Protein AF-A0A438KBF2-F1 (afdb_monomer_lite)

InterPro domains:
  IPR005162 Retrotransposon-derived protein PEG10, N-terminal capsid-like domain [PF03732] (19-75)

Sequence (78 aa):
MHYRQLMTLDIGNDALLCKVFPASLQGQALSWFHRLPPNSIDNFRDLSEAFVGQYLCSARHKQNISTLQNIKMKTTNP

pLDDT: mean 75.37, std 13.98, range [46.38, 89.94]

Organism: Vitis vinifera (NCBI:txid29760)

Secondary structure (DSSP, 8-state):
--HHHHHHHHHHHHHHHHHHHHHH--THHHHHHTTSPTTS-SSHHHHHHHHHHHHHHHHHHHHHHHHHTT--------

Structure (mmCIF, N/CA/C/O backbone):
data_AF-A0A438KBF2-F1
#
_entry.id   AF-A0A438KBF2-F1
#
loop_
_atom_site.group_PDB
_atom_site.id
_atom_site.type_symbol
_atom_site.label_atom_id
_atom_site.label_alt_id
_atom_site.label_comp_id
_atom_site.label_asym_id
_atom_site.label_entity_id
_atom_site.label_seq_id
_atom_site.pdbx_PDB_ins_code
_atom_site.Cartn_x
_atom_site.Cartn_y
_atom_site.Cartn_z
_atom_site.occupancy
_atom_site.B_iso_or_equiv
_atom_site.auth_seq_id
_atom_site.auth_comp_id
_atom_site.auth_asym_id
_atom_site.auth_atom_id
_atom_site.pdbx_PDB_model_num
ATOM 1 N N . MET A 1 1 ? 24.700 11.560 -19.147 1.00 56.09 1 MET A N 1
ATOM 2 C CA . MET A 1 1 ? 23.993 10.266 -18.975 1.00 56.09 1 MET A CA 1
ATOM 3 C C . MET A 1 1 ? 23.743 9.928 -17.491 1.00 56.09 1 MET A C 1
ATOM 5 O O . MET A 1 1 ? 23.832 8.770 -17.116 1.00 56.09 1 MET A O 1
ATOM 9 N N . HIS A 1 2 ? 23.380 10.899 -16.637 1.00 71.19 2 HIS A N 1
ATOM 10 C CA . HIS A 1 2 ? 23.129 10.648 -15.199 1.00 71.19 2 HIS A CA 1
ATOM 11 C C . HIS A 1 2 ? 21.651 10.421 -14.855 1.00 71.19 2 HIS A C 1
ATOM 13 O O . HIS A 1 2 ? 21.334 9.848 -13.820 1.00 71.19 2 HIS A O 1
ATOM 19 N N . TYR A 1 3 ? 20.742 10.792 -15.758 1.00 73.94 3 TYR A N 1
ATOM 20 C CA . TYR A 1 3 ? 19.300 10.651 -15.559 1.00 73.94 3 TYR A CA 1
ATOM 21 C C . TYR A 1 3 ? 18.851 9.197 -15.342 1.00 73.94 3 TYR A C 1
ATOM 23 O O . TYR A 1 3 ? 18.081 8.919 -14.432 1.00 73.94 3 TYR A O 1
ATOM 31 N N . ARG A 1 4 ? 19.395 8.244 -16.114 1.00 75.38 4 ARG A N 1
ATOM 32 C CA . ARG A 1 4 ? 19.045 6.819 -15.969 1.00 75.38 4 ARG A CA 1
ATOM 33 C C . ARG A 1 4 ? 19.473 6.245 -14.618 1.00 75.38 4 ARG A C 1
ATOM 35 O O . ARG A 1 4 ? 18.753 5.433 -14.068 1.00 75.38 4 ARG A O 1
ATOM 42 N N . GLN A 1 5 ? 20.618 6.669 -14.082 1.00 76.81 5 GLN A N 1
ATOM 43 C CA . GLN A 1 5 ? 21.097 6.207 -12.774 1.00 76.81 5 GLN A CA 1
ATOM 44 C C . GLN A 1 5 ? 20.215 6.739 -11.642 1.00 76.81 5 GLN A C 1
ATOM 46 O O . GLN A 1 5 ? 19.879 5.986 -10.734 1.00 76.81 5 GLN A O 1
ATOM 51 N N . LEU A 1 6 ? 19.804 8.010 -11.737 1.00 76.75 6 LEU A N 1
ATOM 52 C CA . LEU A 1 6 ? 18.859 8.620 -10.804 1.00 76.75 6 LEU A CA 1
ATOM 53 C C . LEU A 1 6 ? 17.495 7.919 -10.844 1.00 76.75 6 LEU A C 1
ATOM 55 O O . LEU A 1 6 ? 16.995 7.543 -9.793 1.00 76.75 6 LEU A O 1
ATOM 59 N N . MET A 1 7 ? 16.945 7.656 -12.035 1.00 77.25 7 MET A N 1
ATOM 60 C CA . MET A 1 7 ? 15.697 6.893 -12.178 1.00 77.25 7 MET A CA 1
ATOM 61 C C . MET A 1 7 ? 15.802 5.479 -11.603 1.00 77.25 7 MET A C 1
ATOM 63 O O . MET A 1 7 ? 14.891 5.033 -10.921 1.00 77.25 7 MET A O 1
ATOM 67 N N . THR A 1 8 ? 16.906 4.767 -11.847 1.00 74.25 8 THR A N 1
ATOM 68 C CA . THR A 1 8 ? 17.096 3.420 -11.290 1.00 74.25 8 THR A CA 1
ATOM 69 C C . THR A 1 8 ? 17.187 3.439 -9.764 1.00 74.25 8 THR A C 1
ATOM 71 O O . THR A 1 8 ? 16.686 2.520 -9.121 1.00 74.25 8 THR A O 1
ATOM 74 N N . LEU A 1 9 ? 17.814 4.464 -9.177 1.00 78.56 9 LEU A N 1
ATOM 75 C CA . LEU A 1 9 ? 17.894 4.620 -7.725 1.00 78.56 9 LEU 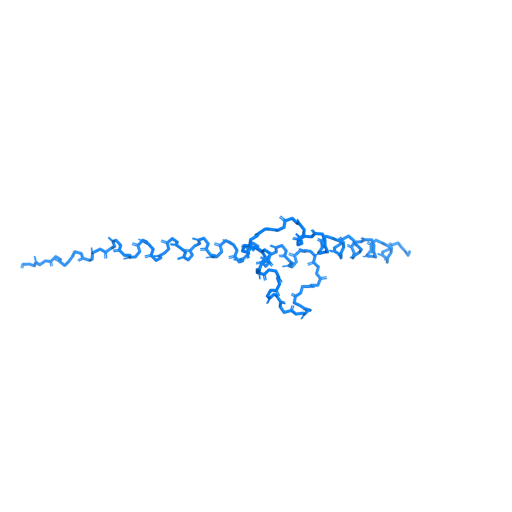A CA 1
ATOM 76 C C . LEU A 1 9 ? 16.517 4.925 -7.118 1.00 78.56 9 LEU A C 1
ATOM 78 O O . LEU A 1 9 ? 16.162 4.338 -6.102 1.00 78.56 9 LEU A O 1
ATOM 82 N N . ASP A 1 10 ? 15.741 5.790 -7.767 1.00 77.81 10 ASP A N 1
ATOM 83 C CA . ASP A 1 10 ? 14.389 6.174 -7.349 1.00 77.81 10 ASP A CA 1
ATOM 84 C C . ASP A 1 10 ? 13.408 4.992 -7.430 1.00 77.81 10 ASP A C 1
ATOM 86 O O . ASP A 1 10 ? 12.805 4.614 -6.429 1.00 77.81 10 ASP A O 1
ATOM 90 N N . ILE A 1 11 ? 13.381 4.288 -8.569 1.00 79.94 11 ILE A N 1
ATOM 91 C CA . ILE A 1 11 ? 12.612 3.044 -8.753 1.00 79.94 11 ILE A CA 1
A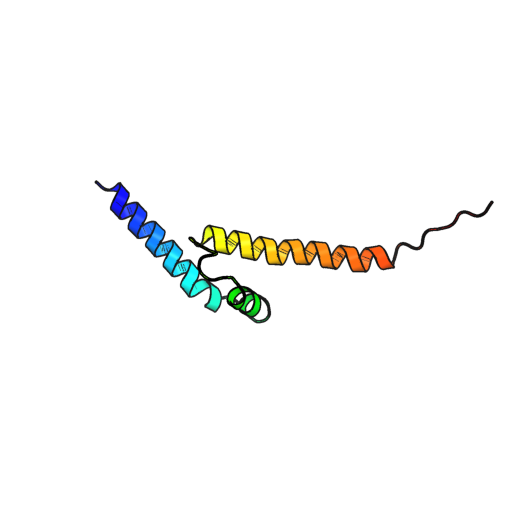TOM 92 C C . ILE A 1 11 ? 13.058 1.974 -7.747 1.00 79.94 11 ILE A C 1
ATOM 94 O O . ILE A 1 11 ? 12.240 1.224 -7.214 1.00 79.94 11 ILE A O 1
ATOM 98 N N . GLY A 1 12 ? 14.364 1.890 -7.479 1.00 82.56 12 GLY A N 1
ATOM 99 C CA . GLY A 1 12 ? 14.916 0.992 -6.470 1.00 82.56 12 GLY A CA 1
ATOM 100 C C . GLY A 1 12 ? 14.385 1.301 -5.071 1.00 82.56 12 GLY A C 1
ATOM 101 O O . GLY A 1 12 ? 14.001 0.381 -4.349 1.00 82.56 12 GLY A O 1
ATOM 102 N N . ASN A 1 13 ? 14.306 2.582 -4.711 1.00 87.06 13 ASN A N 1
ATOM 103 C CA . ASN A 1 13 ? 13.760 3.031 -3.435 1.00 87.06 13 ASN A CA 1
ATOM 104 C C . ASN A 1 13 ? 12.258 2.759 -3.336 1.00 87.06 13 ASN A C 1
ATOM 106 O O . ASN A 1 13 ? 11.825 2.188 -2.338 1.00 87.06 13 ASN A O 1
ATOM 110 N N . ASP A 1 14 ? 11.476 3.071 -4.369 1.00 87.94 14 ASP A N 1
ATOM 111 C CA . ASP A 1 14 ? 10.036 2.796 -4.391 1.00 87.94 14 ASP A CA 1
ATOM 112 C C . ASP A 1 14 ? 9.738 1.301 -4.260 1.00 87.94 14 ASP A C 1
ATOM 114 O O . ASP A 1 14 ? 8.914 0.889 -3.442 1.00 87.94 14 ASP A O 1
ATOM 118 N N . ALA A 1 15 ? 10.460 0.459 -5.005 1.00 85.50 15 ALA A N 1
ATOM 119 C CA . ALA A 1 15 ? 10.308 -0.988 -4.923 1.00 85.50 15 ALA A CA 1
ATOM 120 C C . ALA A 1 15 ? 10.685 -1.533 -3.536 1.00 85.50 15 ALA A C 1
ATOM 122 O O . ALA A 1 15 ? 10.047 -2.468 -3.043 1.00 85.50 15 ALA A O 1
ATOM 123 N N . LEU A 1 16 ? 11.715 -0.971 -2.895 1.00 88.50 16 LEU A N 1
ATOM 124 C CA . LEU A 1 16 ? 12.085 -1.319 -1.523 1.00 88.50 16 LEU A CA 1
ATOM 125 C C . LEU A 1 16 ? 10.999 -0.891 -0.536 1.00 88.50 16 LEU A C 1
ATOM 127 O O . LEU A 1 16 ? 10.571 -1.716 0.271 1.00 88.50 16 LEU A O 1
ATOM 131 N N . LEU A 1 17 ? 10.512 0.347 -0.633 1.00 87.62 17 LEU A N 1
ATOM 132 C CA . LEU A 1 17 ? 9.452 0.883 0.217 1.00 87.62 17 LEU A CA 1
ATOM 133 C C . LEU A 1 17 ? 8.171 0.047 0.107 1.00 87.62 17 LEU A C 1
ATOM 135 O O . LEU A 1 17 ? 7.637 -0.373 1.130 1.00 87.62 17 LEU A O 1
ATOM 139 N N . CYS A 1 18 ? 7.736 -0.308 -1.106 1.00 86.44 18 CYS A N 1
ATOM 140 C CA . CYS A 1 18 ? 6.588 -1.194 -1.326 1.00 86.44 18 CYS A CA 1
ATOM 141 C C . CYS A 1 18 ? 6.767 -2.589 -0.705 1.00 86.44 18 CYS A C 1
ATOM 143 O O . CYS A 1 18 ? 5.792 -3.182 -0.249 1.00 86.44 18 CYS A O 1
ATOM 145 N N . LYS A 1 19 ? 7.995 -3.124 -0.661 1.00 85.12 19 LYS A N 1
ATOM 146 C CA . LYS A 1 19 ? 8.286 -4.436 -0.055 1.00 85.12 19 LYS A CA 1
ATOM 147 C C . LYS A 1 19 ? 8.333 -4.398 1.468 1.00 85.12 19 LYS A C 1
ATOM 149 O O . LYS A 1 19 ? 7.935 -5.372 2.101 1.00 85.12 19 LYS A O 1
ATOM 154 N N . VAL A 1 20 ? 8.830 -3.311 2.058 1.00 89.94 20 VAL A N 1
ATOM 155 C CA . VAL A 1 20 ? 8.901 -3.168 3.523 1.00 89.94 20 VAL A CA 1
ATOM 156 C C . VAL A 1 20 ? 7.593 -2.658 4.120 1.00 89.94 20 VAL A C 1
ATOM 158 O O . VAL A 1 20 ? 7.332 -2.900 5.294 1.00 89.94 20 VAL A O 1
ATOM 161 N N . PHE A 1 21 ? 6.747 -1.996 3.328 1.00 87.81 21 PHE A N 1
ATOM 162 C CA . PHE A 1 21 ? 5.488 -1.423 3.796 1.00 87.81 21 PHE A CA 1
ATOM 163 C C . PHE A 1 21 ? 4.564 -2.444 4.480 1.00 87.81 21 PHE A C 1
ATOM 165 O O . PHE A 1 21 ? 4.113 -2.159 5.584 1.00 87.81 21 PHE A O 1
ATOM 172 N N . PRO A 1 22 ? 4.335 -3.665 3.956 1.00 85.81 22 PRO A N 1
ATOM 173 C CA . PRO A 1 22 ? 3.510 -4.658 4.645 1.00 85.81 22 PRO A CA 1
ATOM 174 C C . PRO A 1 22 ? 4.032 -5.032 6.034 1.00 85.81 22 PRO A C 1
ATOM 176 O O . PRO A 1 22 ? 3.233 -5.349 6.907 1.00 85.81 22 PRO A O 1
ATOM 179 N N . ALA A 1 23 ? 5.348 -4.956 6.267 1.00 88.50 23 ALA A N 1
ATOM 180 C CA . ALA A 1 23 ? 5.940 -5.264 7.568 1.00 88.50 23 ALA A CA 1
ATOM 181 C C . ALA A 1 23 ? 5.605 -4.214 8.644 1.00 88.50 23 ALA A C 1
ATOM 183 O O . ALA A 1 23 ? 5.656 -4.529 9.832 1.00 88.50 23 ALA A O 1
ATOM 184 N N . SER A 1 24 ? 5.247 -2.984 8.255 1.00 87.19 24 SER A N 1
ATOM 185 C CA . SER A 1 24 ? 4.774 -1.952 9.188 1.00 87.19 24 SER A CA 1
ATOM 186 C C . SER A 1 24 ? 3.257 -1.993 9.411 1.00 87.19 24 SER A C 1
ATOM 188 O O . SER A 1 24 ? 2.758 -1.375 10.354 1.00 87.19 24 SER A O 1
ATOM 190 N N . LEU A 1 25 ? 2.512 -2.731 8.582 1.00 88.38 25 LEU A N 1
ATOM 191 C CA . LEU A 1 25 ? 1.065 -2.871 8.707 1.00 88.38 25 LEU A CA 1
ATOM 192 C C . LEU A 1 25 ? 0.690 -3.981 9.691 1.00 88.38 25 LEU A C 1
ATOM 194 O O . LEU A 1 25 ? 1.325 -5.028 9.766 1.00 88.38 25 LEU A O 1
ATOM 198 N N . GLN A 1 26 ? -0.419 -3.785 10.406 1.00 86.62 26 GLN A N 1
ATOM 199 C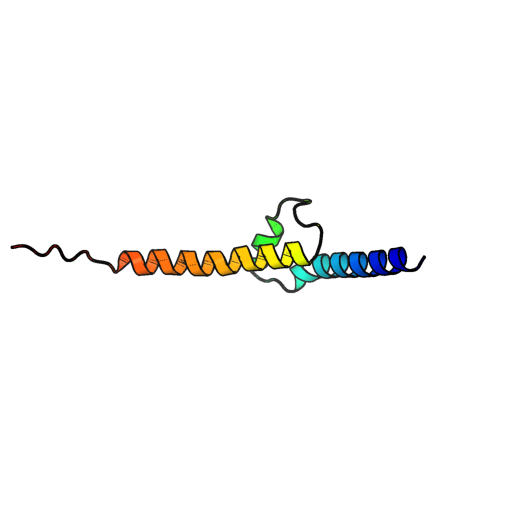 CA . GLN A 1 26 ? -0.969 -4.787 11.321 1.00 86.62 26 GLN A CA 1
ATOM 200 C C . GLN A 1 26 ? -2.486 -4.927 11.156 1.00 86.62 26 GLN A C 1
ATOM 202 O O . GLN A 1 26 ? -3.188 -4.001 10.735 1.00 86.62 26 GLN A O 1
ATOM 207 N N . GLY A 1 27 ? -3.003 -6.116 11.477 1.00 88.06 27 GLY A N 1
ATOM 208 C CA . GLY A 1 27 ? -4.436 -6.408 11.511 1.00 88.06 27 GLY A CA 1
ATOM 209 C C . GLY A 1 27 ? -5.159 -6.124 10.189 1.00 88.06 27 GLY A C 1
ATOM 210 O O . GLY A 1 27 ? -4.868 -6.725 9.149 1.00 88.06 27 GLY A O 1
ATOM 211 N N . GLN A 1 28 ? -6.135 -5.210 10.228 1.00 85.25 28 GLN A N 1
ATOM 212 C CA . GLN A 1 28 ? -6.971 -4.883 9.067 1.00 85.25 28 GLN A CA 1
ATOM 213 C C . GLN A 1 28 ? -6.193 -4.220 7.923 1.00 85.25 28 GLN A C 1
ATOM 215 O O . GLN A 1 28 ? -6.570 -4.414 6.767 1.00 85.25 28 GLN A O 1
ATOM 220 N N . ALA A 1 29 ? -5.106 -3.502 8.227 1.00 86.19 29 ALA A N 1
ATOM 221 C CA . ALA A 1 29 ? -4.292 -2.821 7.221 1.00 86.19 29 ALA A CA 1
ATOM 222 C C . ALA A 1 29 ? -3.530 -3.829 6.367 1.00 86.19 29 ALA A C 1
ATOM 224 O O . ALA A 1 29 ? -3.576 -3.778 5.140 1.00 86.19 29 ALA A O 1
ATOM 225 N N . LEU A 1 30 ? -2.907 -4.804 7.031 1.00 89.12 30 LEU A N 1
ATOM 226 C CA . LEU A 1 30 ? -2.207 -5.897 6.369 1.00 89.12 30 LEU A CA 1
ATOM 227 C C . LEU A 1 30 ? -3.180 -6.746 5.540 1.00 89.12 30 LEU A C 1
ATOM 229 O O . LEU A 1 30 ? -2.919 -7.062 4.383 1.00 89.12 30 LEU A O 1
ATOM 233 N N . SER A 1 31 ? -4.356 -7.041 6.101 1.00 89.38 31 SER A N 1
ATOM 234 C CA . SER A 1 31 ? -5.410 -7.772 5.387 1.00 89.38 31 SER A CA 1
ATOM 235 C C . SER A 1 31 ? -5.909 -7.024 4.147 1.00 89.38 31 SER A C 1
ATOM 237 O O . SER A 1 31 ? -6.259 -7.655 3.157 1.00 89.38 31 SER A O 1
ATOM 239 N N . TRP A 1 32 ? -5.984 -5.690 4.192 1.00 89.38 32 TRP A N 1
ATOM 240 C CA . TRP A 1 32 ? -6.312 -4.871 3.024 1.00 89.38 32 TRP A CA 1
ATOM 241 C C . TRP A 1 32 ? -5.212 -4.933 1.969 1.00 89.38 32 TRP A C 1
ATOM 243 O O . TRP A 1 32 ? -5.530 -5.168 0.807 1.00 89.38 32 TRP A O 1
ATOM 253 N N . PHE A 1 33 ? -3.947 -4.820 2.378 1.00 88.00 33 PHE A N 1
ATOM 254 C CA . PHE A 1 33 ? -2.814 -4.896 1.461 1.00 88.00 33 PHE A CA 1
ATOM 255 C C . PHE A 1 33 ? -2.806 -6.220 0.678 1.00 88.00 33 PHE A C 1
ATOM 257 O O . PHE A 1 33 ? -2.658 -6.219 -0.538 1.00 88.00 33 PHE A O 1
ATOM 264 N N . HIS A 1 34 ? -3.072 -7.351 1.341 1.00 86.94 34 HIS A N 1
ATOM 265 C CA . HIS A 1 34 ? -3.165 -8.661 0.678 1.00 86.94 34 HIS A CA 1
ATOM 266 C C . HIS A 1 34 ? -4.354 -8.820 -0.283 1.00 86.94 34 HIS A C 1
ATOM 268 O O . HIS A 1 34 ? -4.362 -9.754 -1.081 1.00 86.94 34 HIS A O 1
ATOM 274 N N . ARG A 1 35 ? -5.366 -7.947 -0.211 1.00 88.06 35 ARG A N 1
ATOM 275 C CA . ARG A 1 35 ? -6.516 -7.950 -1.130 1.00 88.06 35 ARG A CA 1
ATOM 276 C C . ARG A 1 35 ? -6.304 -7.070 -2.360 1.00 88.06 35 ARG A C 1
ATOM 278 O O . ARG A 1 35 ? -7.182 -7.039 -3.220 1.00 88.06 35 ARG A O 1
ATOM 285 N N . LEU A 1 36 ? -5.197 -6.333 -2.434 1.00 86.31 36 LEU A N 1
ATOM 286 C CA . LEU A 1 36 ? -4.908 -5.488 -3.584 1.00 86.31 36 LEU A CA 1
ATOM 287 C C . LEU A 1 36 ? -4.686 -6.355 -4.835 1.00 86.31 36 LEU A C 1
ATOM 289 O O . LEU A 1 36 ? -4.003 -7.380 -4.754 1.00 86.31 36 LEU A O 1
ATOM 293 N N . PRO A 1 37 ? -5.251 -5.969 -5.993 1.00 84.25 37 PRO A N 1
ATOM 294 C CA . PRO A 1 37 ? -5.013 -6.694 -7.226 1.00 84.25 37 PRO A CA 1
ATOM 295 C C . PRO A 1 37 ? -3.523 -6.648 -7.603 1.00 84.25 37 PRO A C 1
ATOM 297 O O . PRO A 1 37 ? -2.873 -5.612 -7.419 1.00 84.25 37 PRO A O 1
ATOM 300 N N . PRO A 1 38 ? -2.966 -7.734 -8.162 1.00 78.19 38 PRO A N 1
ATOM 301 C CA . PRO A 1 38 ? -1.609 -7.711 -8.695 1.00 78.19 38 PRO A CA 1
ATOM 302 C C . PRO A 1 38 ? -1.496 -6.646 -9.796 1.00 78.19 38 PRO A C 1
ATOM 304 O O . PRO A 1 38 ? -2.416 -6.486 -10.596 1.00 78.19 38 PRO A O 1
ATOM 307 N N . ASN A 1 39 ? -0.371 -5.927 -9.833 1.00 78.62 39 ASN A N 1
ATOM 308 C CA . ASN A 1 39 ? -0.101 -4.809 -10.755 1.00 78.62 39 ASN A CA 1
ATOM 309 C C . ASN A 1 39 ? -1.012 -3.576 -10.584 1.00 78.62 39 ASN A C 1
ATOM 311 O O . ASN A 1 39 ? -1.154 -2.790 -11.512 1.00 78.62 39 ASN A O 1
ATOM 315 N N . SER A 1 40 ? -1.657 -3.402 -9.425 1.00 78.75 40 SER A N 1
ATOM 316 C CA . SER A 1 40 ? -2.441 -2.186 -9.134 1.00 78.75 40 SER A CA 1
ATOM 317 C C . SER A 1 40 ? -1.614 -1.025 -8.575 1.00 78.75 40 SER A C 1
ATOM 319 O O . SER A 1 40 ? -2.142 0.071 -8.410 1.00 78.75 40 SER A O 1
ATOM 321 N N . ILE A 1 41 ? -0.346 -1.270 -8.245 1.00 82.69 41 ILE A N 1
ATOM 322 C CA . ILE A 1 41 ? 0.553 -0.316 -7.598 1.00 82.69 41 ILE A CA 1
ATOM 323 C C . ILE A 1 41 ? 1.894 -0.386 -8.312 1.00 82.69 41 ILE A C 1
ATOM 325 O O . ILE A 1 41 ? 2.564 -1.420 -8.251 1.00 82.69 41 ILE A O 1
ATOM 329 N N . ASP A 1 42 ? 2.283 0.722 -8.937 1.00 80.88 42 ASP A N 1
ATOM 330 C CA . ASP A 1 42 ? 3.527 0.819 -9.700 1.00 8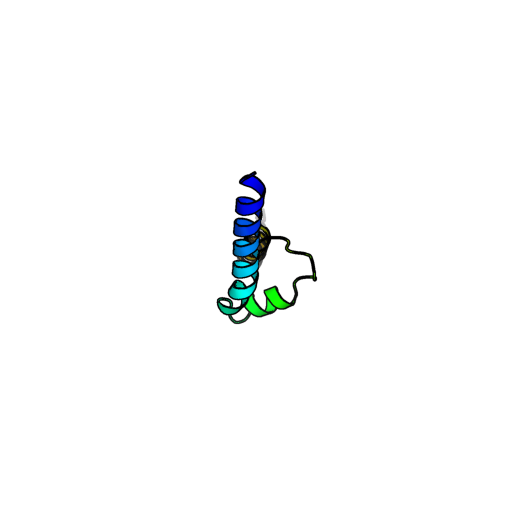0.88 42 ASP A CA 1
ATOM 331 C C . ASP A 1 42 ? 4.672 1.420 -8.872 1.00 80.88 42 ASP A C 1
ATOM 333 O O . ASP A 1 42 ? 5.843 1.126 -9.111 1.00 80.88 42 ASP A O 1
ATOM 337 N N . ASN A 1 43 ? 4.348 2.240 -7.870 1.00 86.31 43 ASN A N 1
ATOM 338 C CA . ASN A 1 43 ? 5.316 2.927 -7.015 1.00 86.31 43 ASN A CA 1
ATOM 339 C C . ASN A 1 43 ? 4.783 3.105 -5.579 1.00 86.31 43 ASN A C 1
ATOM 341 O O . ASN A 1 43 ? 3.612 2.851 -5.278 1.00 86.31 43 ASN A O 1
ATOM 345 N N . PHE A 1 44 ? 5.651 3.552 -4.667 1.00 86.12 44 PHE A N 1
ATOM 346 C CA . PHE A 1 44 ? 5.275 3.743 -3.264 1.00 86.12 44 PHE A CA 1
ATOM 347 C C . PHE A 1 44 ? 4.225 4.842 -3.076 1.00 86.12 44 PHE A C 1
ATOM 349 O O . PHE A 1 44 ? 3.403 4.775 -2.159 1.00 86.12 44 PHE A O 1
ATOM 356 N N . ARG A 1 45 ? 4.217 5.845 -3.955 1.00 86.44 45 ARG A N 1
ATOM 357 C CA . ARG A 1 45 ? 3.235 6.921 -3.902 1.00 86.44 45 ARG A CA 1
ATOM 358 C C . ARG A 1 45 ? 1.821 6.386 -4.140 1.00 86.44 45 ARG A C 1
ATOM 360 O O . ARG A 1 45 ? 0.956 6.663 -3.309 1.00 86.44 45 ARG A O 1
ATOM 367 N N . ASP A 1 46 ? 1.606 5.564 -5.163 1.00 88.62 46 ASP A N 1
ATOM 368 C CA . ASP A 1 46 ? 0.304 4.948 -5.458 1.00 88.62 46 ASP A CA 1
ATOM 369 C C . ASP A 1 46 ? -0.183 4.093 -4.280 1.00 88.62 46 ASP A C 1
ATOM 371 O O . ASP A 1 46 ? -1.346 4.161 -3.876 1.00 88.62 46 ASP A O 1
ATOM 375 N N . LEU A 1 47 ? 0.736 3.345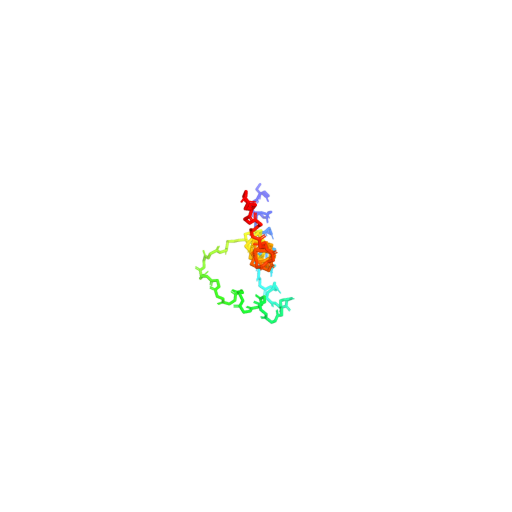 -3.657 1.00 88.31 47 LEU A N 1
ATOM 376 C CA . LEU A 1 47 ? 0.455 2.576 -2.445 1.00 88.31 47 LEU A CA 1
ATOM 377 C C . LEU A 1 47 ? 0.004 3.464 -1.285 1.00 88.31 47 LEU A C 1
ATOM 379 O O . LEU A 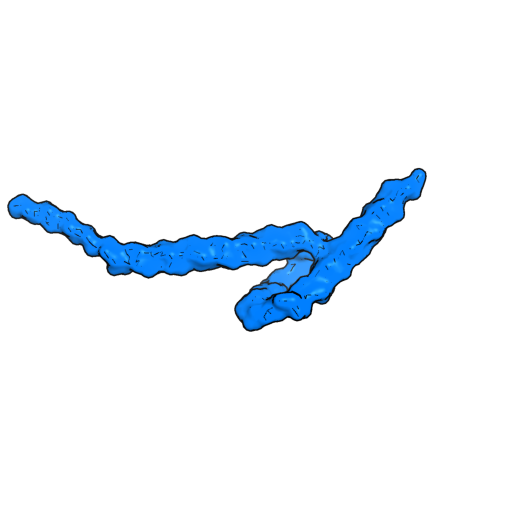1 47 ? -0.978 3.151 -0.606 1.00 88.31 47 LEU A O 1
ATOM 383 N N . SER A 1 48 ? 0.717 4.567 -1.053 1.00 86.94 48 SER A N 1
ATOM 384 C CA . SER A 1 48 ? 0.399 5.509 0.017 1.00 86.94 48 SER A CA 1
ATOM 385 C C . SER A 1 48 ? -0.958 6.182 -0.204 1.00 86.94 48 SER A C 1
ATOM 387 O O . SER A 1 48 ? -1.754 6.269 0.732 1.00 86.94 48 SER A O 1
ATOM 389 N N . GLU A 1 49 ? -1.272 6.578 -1.441 1.00 87.75 49 GLU A N 1
ATOM 390 C CA . GLU A 1 49 ? -2.544 7.206 -1.801 1.00 87.75 49 GLU A CA 1
ATOM 391 C C . GLU A 1 49 ? -3.708 6.216 -1.641 1.00 87.75 49 GLU A C 1
ATOM 393 O O . GLU A 1 49 ? -4.732 6.562 -1.047 1.00 87.75 49 GLU A O 1
ATOM 398 N N . ALA A 1 50 ? -3.535 4.958 -2.060 1.00 87.50 50 ALA A N 1
ATOM 399 C CA . ALA A 1 50 ? -4.528 3.902 -1.869 1.00 87.50 50 ALA A CA 1
ATOM 400 C C . ALA A 1 50 ? -4.772 3.592 -0.380 1.00 87.50 50 ALA A C 1
ATOM 402 O O . ALA A 1 50 ? -5.921 3.443 0.048 1.00 87.50 50 ALA A O 1
ATOM 403 N N . PHE A 1 51 ? -3.708 3.537 0.428 1.00 87.19 51 PHE A N 1
ATOM 404 C CA . PHE A 1 51 ? -3.804 3.307 1.870 1.00 87.19 51 PHE A CA 1
ATOM 405 C C . PHE A 1 51 ? -4.553 4.447 2.570 1.00 87.19 51 PHE A C 1
ATOM 407 O O . PHE A 1 51 ? -5.499 4.213 3.328 1.00 87.19 51 PHE A O 1
ATOM 414 N N . VAL A 1 52 ? -4.175 5.691 2.271 1.00 86.81 52 VAL A N 1
ATOM 415 C CA . VAL A 1 52 ? -4.831 6.892 2.796 1.00 86.81 52 VAL A CA 1
ATOM 416 C C . VAL A 1 52 ? -6.291 6.949 2.346 1.00 86.81 52 VAL A C 1
ATOM 418 O O . VAL A 1 52 ? -7.168 7.186 3.174 1.00 86.81 52 VAL A O 1
ATOM 421 N N . GLY A 1 53 ? -6.587 6.659 1.078 1.00 84.88 53 GLY A N 1
ATOM 422 C CA . GLY A 1 53 ? -7.951 6.592 0.555 1.00 84.88 53 GLY A CA 1
ATOM 423 C C . GLY A 1 53 ? -8.806 5.561 1.292 1.00 84.88 53 GLY A C 1
ATOM 424 O O . GLY A 1 53 ? -9.901 5.883 1.755 1.00 84.88 53 GLY A O 1
ATOM 425 N N . GLN A 1 54 ? -8.287 4.347 1.490 1.00 82.62 54 GLN A N 1
ATOM 426 C CA . GLN A 1 54 ? -8.980 3.290 2.224 1.00 82.62 54 GLN A CA 1
ATOM 427 C C . GLN A 1 54 ? -9.298 3.706 3.667 1.00 82.62 54 GLN A C 1
ATOM 429 O O . GLN A 1 54 ? -10.417 3.480 4.136 1.00 82.62 54 GLN A O 1
ATOM 434 N N . TYR A 1 55 ? -8.344 4.308 4.381 1.00 75.31 55 TYR A N 1
ATOM 435 C CA . TYR A 1 55 ? -8.483 4.633 5.805 1.00 75.31 55 TYR A CA 1
ATOM 436 C C . TYR A 1 55 ? -9.204 5.963 6.081 1.00 75.31 55 TYR A C 1
ATOM 438 O O . TYR A 1 55 ? -9.995 6.050 7.022 1.00 75.31 55 TYR A O 1
ATOM 446 N N . LEU A 1 56 ? -9.026 6.987 5.244 1.00 70.94 56 LEU A N 1
ATOM 447 C CA . LEU A 1 56 ? -9.740 8.261 5.385 1.00 70.94 56 LEU A CA 1
ATOM 448 C C . LEU A 1 56 ? -11.199 8.163 4.916 1.00 70.94 56 LEU A C 1
ATOM 450 O O . LEU A 1 56 ? -12.094 8.695 5.580 1.00 70.94 56 LEU A O 1
ATOM 454 N N . CYS A 1 57 ? -11.484 7.454 3.817 1.00 60.59 57 CYS A N 1
ATOM 455 C CA . CYS A 1 57 ? -12.871 7.251 3.381 1.00 60.59 57 CYS A CA 1
ATOM 456 C C . CYS A 1 57 ? -13.647 6.355 4.353 1.00 60.59 57 CYS A C 1
ATOM 458 O O . CYS A 1 57 ? -14.821 6.624 4.619 1.00 60.59 57 CYS A O 1
ATOM 460 N N . SER A 1 58 ? -13.006 5.340 4.944 1.00 55.94 58 SER A N 1
ATOM 461 C CA . SER A 1 58 ? -13.652 4.514 5.974 1.00 55.94 58 SER A CA 1
ATOM 462 C C . SER A 1 58 ? -13.937 5.289 7.268 1.00 55.94 58 SER A C 1
ATOM 464 O O . SER A 1 58 ? -14.967 5.037 7.901 1.00 55.94 58 SER A O 1
ATOM 466 N N . ALA A 1 59 ? -13.130 6.298 7.616 1.00 54.31 59 ALA A N 1
ATOM 467 C CA . ALA A 1 59 ? -13.440 7.219 8.712 1.00 54.31 59 ALA A CA 1
ATOM 468 C C . ALA A 1 59 ? -14.700 8.065 8.430 1.00 54.31 59 ALA A C 1
ATOM 470 O O . ALA A 1 59 ? -15.579 8.157 9.290 1.00 54.31 59 ALA A O 1
ATOM 471 N N . ARG A 1 60 ? -14.856 8.613 7.212 1.00 52.28 60 ARG A N 1
ATOM 472 C CA . ARG A 1 60 ? -16.067 9.373 6.821 1.00 52.28 60 ARG A CA 1
ATOM 473 C C . ARG A 1 60 ? -17.325 8.506 6.760 1.00 52.28 60 ARG A C 1
ATOM 475 O O . ARG A 1 60 ? -18.387 8.957 7.185 1.00 52.28 60 ARG A O 1
ATOM 482 N N . HIS A 1 61 ? -17.223 7.269 6.274 1.00 50.72 61 HIS A N 1
ATOM 483 C CA . HIS A 1 61 ? -18.378 6.370 6.178 1.00 50.72 61 HIS A CA 1
ATOM 484 C C . HIS A 1 61 ? -18.887 5.905 7.551 1.00 50.72 61 HIS A C 1
ATOM 486 O O . HIS A 1 61 ? -20.099 5.848 7.764 1.00 50.72 61 HIS A O 1
ATOM 492 N N . LYS A 1 62 ? -17.993 5.640 8.517 1.00 51.06 62 LYS A N 1
ATOM 493 C CA . LYS A 1 62 ? -18.408 5.282 9.885 1.00 51.06 62 LYS A CA 1
ATOM 494 C C . LYS A 1 62 ? -19.108 6.424 10.621 1.00 51.06 62 LYS A C 1
ATOM 496 O O . LYS A 1 62 ? -20.009 6.160 11.409 1.00 51.06 62 LYS A O 1
ATOM 501 N N . GLN A 1 63 ? -18.731 7.677 10.367 1.00 52.41 63 GLN A N 1
ATOM 502 C CA . GLN A 1 63 ? -19.390 8.812 11.017 1.00 52.41 63 GLN A CA 1
ATOM 503 C C . GLN A 1 63 ? -20.797 9.068 10.474 1.00 52.41 63 GLN A C 1
ATOM 505 O O . GLN A 1 63 ? -21.657 9.499 11.237 1.00 52.41 63 GLN A O 1
ATOM 510 N N . ASN A 1 64 ? -21.063 8.766 9.199 1.00 50.66 64 ASN A N 1
ATOM 511 C CA . ASN A 1 64 ? -22.359 9.042 8.578 1.00 50.66 64 ASN A CA 1
ATOM 512 C C . ASN A 1 64 ? -23.469 8.087 9.058 1.00 50.66 64 ASN A C 1
ATOM 514 O O . ASN A 1 64 ? -24.569 8.533 9.363 1.00 50.66 64 ASN A O 1
ATOM 518 N N . ILE A 1 65 ? -23.177 6.792 9.228 1.00 52.97 65 ILE A N 1
ATOM 519 C CA . ILE A 1 65 ? -24.189 5.818 9.681 1.00 52.97 65 ILE A CA 1
ATOM 520 C C . ILE A 1 65 ? -24.633 6.104 11.126 1.00 52.97 65 ILE A C 1
ATOM 522 O O . ILE A 1 65 ? -25.831 6.133 11.406 1.00 52.97 65 ILE A O 1
ATOM 526 N N . SER A 1 66 ? -23.692 6.387 12.032 1.00 53.06 66 SER A N 1
ATOM 527 C CA . SER A 1 66 ? -24.021 6.671 13.437 1.00 53.06 66 SER A CA 1
ATOM 528 C C . SER A 1 66 ? -24.692 8.036 13.638 1.00 53.06 66 SER A C 1
ATOM 530 O O . SER A 1 66 ? -25.475 8.196 14.571 1.00 53.06 66 SER A O 1
ATOM 532 N N . THR A 1 67 ? -24.417 9.029 12.781 1.00 53.19 67 THR A N 1
ATOM 533 C CA . THR A 1 67 ? -25.095 10.339 12.856 1.00 53.19 67 THR A CA 1
ATOM 534 C C . THR A 1 67 ? -26.494 10.305 12.253 1.00 53.19 67 THR A C 1
ATOM 536 O O . THR A 1 67 ? -27.394 10.922 12.818 1.00 53.19 67 THR A O 1
ATOM 539 N N . LEU A 1 68 ? -26.723 9.541 11.179 1.00 55.25 68 LEU A N 1
ATOM 540 C CA . LEU A 1 68 ? -28.052 9.409 10.572 1.00 55.25 68 LEU A CA 1
ATOM 541 C C . LEU A 1 68 ? -29.070 8.719 11.493 1.00 55.25 68 LEU A C 1
ATOM 543 O O . LEU A 1 68 ? -30.242 9.086 11.475 1.00 55.25 68 LEU A O 1
ATOM 547 N N . GLN A 1 69 ? -28.645 7.778 12.341 1.00 56.81 69 GLN A N 1
ATOM 548 C CA . GLN A 1 69 ? -29.549 7.090 13.277 1.00 56.81 69 GLN A CA 1
ATOM 549 C C . GLN A 1 69 ? -30.096 7.993 14.401 1.00 56.81 69 GLN A C 1
ATOM 551 O O . GLN A 1 69 ? -31.108 7.651 15.010 1.00 56.81 69 GLN A O 1
ATOM 556 N N . ASN A 1 70 ? -29.487 9.160 14.646 1.00 55.41 70 ASN A N 1
ATOM 557 C CA . ASN A 1 70 ? -29.921 10.099 15.687 1.00 55.41 70 ASN A CA 1
ATOM 558 C C . ASN A 1 70 ? -30.774 11.267 15.162 1.00 55.41 70 ASN A C 1
ATOM 560 O O . ASN A 1 70 ? -31.273 12.065 15.959 1.00 55.41 70 ASN A O 1
ATOM 564 N N . ILE A 1 71 ? -30.994 11.377 13.849 1.00 61.25 71 ILE A N 1
ATOM 565 C CA . ILE A 1 71 ? -31.867 12.410 13.279 1.00 61.25 71 ILE A CA 1
ATOM 566 C C . ILE A 1 71 ? -33.310 11.887 13.291 1.00 61.25 71 ILE A C 1
ATOM 568 O O . ILE A 1 71 ? -33.834 11.406 12.289 1.00 61.25 71 ILE A O 1
ATOM 572 N N . LYS A 1 72 ? -33.990 11.986 14.441 1.00 62.12 72 LYS A N 1
ATOM 573 C CA . LYS A 1 72 ? -35.460 11.933 14.461 1.00 62.12 72 LYS A CA 1
ATOM 574 C C . LYS A 1 72 ? -35.986 13.187 13.758 1.00 62.12 72 LYS A C 1
ATOM 576 O O . LYS A 1 72 ? -35.828 14.291 14.277 1.00 62.12 72 LYS A O 1
ATOM 581 N N . MET A 1 73 ? -36.623 13.027 12.596 1.00 59.66 73 MET A N 1
ATOM 582 C CA . MET A 1 73 ? -37.406 14.103 11.982 1.00 59.66 73 MET A CA 1
ATOM 583 C C . MET A 1 73 ? -38.509 14.520 12.958 1.00 59.66 73 MET A C 1
ATOM 585 O O . MET A 1 73 ? -39.388 13.728 13.296 1.00 59.66 73 MET A O 1
ATOM 589 N N . LYS A 1 74 ? -38.458 15.766 13.430 1.00 58.69 74 LYS A N 1
ATOM 590 C CA . LYS A 1 74 ? -39.552 16.369 14.186 1.00 58.69 74 LYS A CA 1
ATOM 591 C C . LYS A 1 74 ? -40.644 16.724 13.177 1.00 58.69 74 LYS A C 1
ATOM 593 O O . LYS A 1 74 ? -40.566 17.764 12.534 1.00 58.69 74 LYS A O 1
ATOM 598 N N . THR A 1 75 ? -41.634 15.850 13.001 1.00 55.03 75 THR A N 1
ATOM 599 C CA . THR A 1 75 ? -42.898 16.223 12.355 1.00 55.03 75 THR A CA 1
ATOM 600 C C . THR A 1 75 ? -43.567 17.268 13.235 1.00 55.03 75 THR A C 1
ATOM 602 O O . THR A 1 75 ? -44.150 16.953 14.271 1.00 55.03 75 THR A O 1
ATOM 605 N N . THR A 1 76 ? -43.400 18.531 12.857 1.00 54.97 76 THR A N 1
ATOM 606 C CA . THR A 1 76 ? -44.152 19.656 13.402 1.00 54.97 76 THR A CA 1
ATOM 607 C C . THR A 1 76 ? -45.608 19.457 12.988 1.00 54.97 76 THR A C 1
ATOM 609 O O . THR A 1 76 ? -45.951 19.655 11.825 1.00 54.97 76 THR A O 1
ATOM 612 N N . ASN A 1 77 ? -46.430 18.970 13.916 1.00 46.38 77 ASN A N 1
ATOM 613 C CA . ASN A 1 77 ? -47.869 18.828 13.729 1.00 46.38 77 ASN A CA 1
ATOM 614 C C . ASN A 1 77 ? -48.531 20.198 13.980 1.00 46.38 77 ASN A C 1
ATOM 616 O O . ASN A 1 77 ? -48.246 20.771 15.037 1.00 46.38 77 ASN A O 1
ATOM 620 N N . PRO A 1 78 ? -49.338 20.744 13.053 1.00 57.47 78 PRO A N 1
ATOM 621 C CA . PRO A 1 78 ? -50.242 21.847 13.364 1.00 57.47 78 PRO A CA 1
ATOM 622 C C . PRO A 1 78 ? -51.404 21.395 14.261 1.00 57.47 78 PRO A C 1
ATOM 624 O O . PRO A 1 78 ? -51.753 20.190 14.240 1.00 57.47 78 PRO A O 1
#

Radius of gyration: 20.93 Å; chains: 1; bounding box: 74×30×35 Å

Foldseek 3Di:
DCVVVVVVVQQVVFVVCLVCVLVPDDDVLNVVNVPDDPPQDSGNVSVVVVSCCVVVVVVVVVVVVVVVVPDDPPPPDD